Protein AF-A0A0B7B0X3-F1 (afdb_monomer_lite)

Organism: NCBI:txid1028688

Sequence (76 aa):
MPDKLIPKQLTYDELEGGRCSVSGHKNRFIDTLKVSLECFDKDTTYWESLAQDCQMWRYNNTRGTSIAENRCAVEV

Structure (mmCIF, N/CA/C/O backbone):
data_AF-A0A0B7B0X3-F1
#
_entry.id   AF-A0A0B7B0X3-F1
#
loop_
_atom_site.group_PDB
_atom_site.id
_atom_site.type_symbol
_atom_site.label_atom_id
_atom_site.label_alt_id
_atom_site.label_comp_id
_atom_site.label_asym_id
_atom_site.label_entity_id
_atom_site.label_seq_id
_atom_site.pdbx_PDB_ins_code
_atom_site.Cartn_x
_atom_site.Cartn_y
_atom_site.Cartn_z
_atom_site.occupancy
_atom_site.B_iso_or_equiv
_atom_site.auth_seq_id
_atom_site.auth_comp_id
_atom_site.auth_asym_id
_atom_site.auth_atom_id
_atom_site.pdbx_PDB_model_num
ATOM 1 N N . MET A 1 1 ? -19.158 37.901 37.545 1.00 48.25 1 MET A N 1
ATOM 2 C CA . MET A 1 1 ? -18.345 37.565 36.353 1.00 48.25 1 MET A CA 1
ATOM 3 C C . MET A 1 1 ? -18.202 36.054 36.308 1.00 48.25 1 MET A C 1
ATOM 5 O O . MET A 1 1 ? -18.167 35.487 37.389 1.00 48.25 1 MET A O 1
ATOM 9 N N . PRO A 1 2 ? -18.218 35.382 35.144 1.00 51.06 2 PRO A N 1
ATOM 10 C CA . PRO A 1 2 ? -18.150 33.926 35.131 1.00 51.06 2 PRO A CA 1
ATOM 11 C C . PRO A 1 2 ? -16.732 33.445 35.469 1.00 51.06 2 PRO A C 1
ATOM 13 O O . PRO A 1 2 ? -15.767 33.815 34.799 1.00 51.06 2 PRO A O 1
ATOM 16 N N . ASP A 1 3 ? -16.645 32.608 36.502 1.00 57.75 3 ASP A N 1
ATOM 17 C CA . ASP A 1 3 ? -15.428 32.003 37.043 1.00 57.75 3 ASP A CA 1
ATOM 18 C C . ASP A 1 3 ? -14.864 30.942 36.092 1.00 57.75 3 ASP A C 1
ATOM 20 O O . ASP A 1 3 ? -15.100 29.741 36.226 1.00 57.75 3 ASP A O 1
ATOM 24 N N . LYS A 1 4 ? -14.107 31.385 35.088 1.00 62.19 4 LYS A N 1
ATOM 25 C CA . LYS A 1 4 ? -13.255 30.492 34.300 1.00 62.19 4 LYS A CA 1
ATOM 26 C C . LYS A 1 4 ? -11.888 30.446 34.965 1.00 62.19 4 LYS A C 1
ATOM 28 O O . LYS A 1 4 ? -11.091 31.370 34.831 1.00 62.19 4 LYS A O 1
ATOM 33 N N . LEU A 1 5 ? -11.644 29.372 35.710 1.00 67.56 5 LEU A N 1
ATOM 34 C CA . LEU A 1 5 ? -10.335 29.069 36.276 1.00 67.56 5 LEU A CA 1
ATOM 35 C C . LEU A 1 5 ? -9.305 29.005 35.141 1.00 67.56 5 LEU A C 1
ATOM 37 O O . LEU A 1 5 ? -9.407 28.164 34.249 1.00 67.56 5 LEU A O 1
ATOM 41 N N . ILE A 1 6 ? -8.325 29.905 35.175 1.00 66.69 6 ILE A N 1
ATOM 42 C CA . ILE A 1 6 ? -7.184 29.880 34.261 1.00 66.69 6 ILE A CA 1
ATOM 43 C C . ILE A 1 6 ? -6.323 28.661 34.640 1.00 66.69 6 ILE A C 1
ATOM 45 O O . ILE A 1 6 ? -6.030 28.483 35.831 1.00 66.69 6 ILE A O 1
ATOM 49 N N . PRO A 1 7 ? -5.933 27.796 33.684 1.00 63.66 7 PRO A N 1
ATOM 50 C CA . PRO A 1 7 ? -5.055 26.667 33.967 1.00 63.66 7 PRO A CA 1
ATOM 51 C C . PRO A 1 7 ? -3.755 27.168 34.598 1.00 63.66 7 PRO A C 1
ATOM 53 O O . PRO A 1 7 ? -3.122 28.087 34.087 1.00 63.66 7 PRO A O 1
ATOM 56 N N . LYS A 1 8 ? -3.366 26.581 35.736 1.00 63.91 8 LYS A N 1
ATOM 57 C CA . LYS A 1 8 ? -2.290 27.104 36.595 1.00 63.91 8 LYS A CA 1
ATOM 58 C C . LYS A 1 8 ? -0.891 27.078 35.966 1.00 63.91 8 LYS A C 1
ATOM 60 O O . LYS A 1 8 ? 0.028 27.625 36.566 1.00 63.91 8 LYS A O 1
ATOM 65 N N . GLN A 1 9 ? -0.707 26.452 34.806 1.00 64.75 9 GLN A N 1
ATOM 66 C CA . GLN A 1 9 ? 0.585 26.359 34.132 1.00 64.75 9 GLN A CA 1
ATOM 67 C C . GLN A 1 9 ? 0.372 26.377 32.614 1.00 64.75 9 GLN A C 1
ATOM 69 O O . GLN A 1 9 ? 0.105 25.338 32.020 1.00 64.75 9 GLN A O 1
ATOM 74 N N . LEU A 1 10 ? 0.474 27.562 32.006 1.00 59.75 10 LEU A N 1
ATOM 75 C CA . LEU A 1 10 ? 0.847 27.683 30.595 1.00 59.75 10 LEU A CA 1
ATOM 76 C C . LEU A 1 10 ? 2.374 27.727 30.524 1.00 59.75 10 LEU A C 1
ATOM 78 O O . LEU A 1 10 ? 3.007 28.433 31.315 1.00 59.75 10 LEU A O 1
ATOM 82 N N . THR A 1 11 ? 2.971 26.990 29.594 1.00 60.22 11 THR A N 1
ATOM 83 C CA . THR A 1 11 ? 4.392 27.162 29.278 1.00 60.22 11 THR A CA 1
ATOM 84 C C . THR A 1 11 ? 4.568 28.451 28.467 1.00 60.22 11 THR A C 1
ATOM 86 O O . THR A 1 11 ? 3.695 28.838 27.692 1.00 60.22 11 THR A O 1
ATOM 89 N N . TYR A 1 12 ? 5.683 29.162 28.666 1.00 58.81 12 TYR A N 1
ATOM 90 C CA . TYR A 1 12 ? 5.947 30.455 28.009 1.00 58.81 12 TYR A CA 1
ATOM 91 C C . TYR A 1 12 ? 5.910 30.347 26.470 1.00 58.81 12 TYR A C 1
ATOM 93 O O . TYR A 1 12 ? 5.428 31.253 25.790 1.00 58.81 12 TYR A O 1
ATOM 101 N N . ASP A 1 13 ? 6.306 29.187 25.939 1.00 56.62 13 ASP A N 1
ATOM 102 C CA . ASP A 1 13 ? 6.303 28.876 24.506 1.00 56.62 13 ASP A CA 1
ATOM 103 C C . ASP A 1 13 ? 4.892 28.848 23.882 1.00 56.62 13 ASP A C 1
ATOM 105 O O . ASP A 1 13 ? 4.730 29.179 22.705 1.00 56.62 13 ASP A O 1
ATOM 109 N N . GLU A 1 14 ? 3.852 28.500 24.652 1.00 58.00 14 GLU A N 1
ATOM 110 C CA . GLU A 1 14 ? 2.455 28.542 24.188 1.00 58.00 14 GLU A CA 1
ATOM 111 C C . GLU A 1 14 ? 1.896 29.972 24.124 1.00 58.00 14 GLU A C 1
ATOM 113 O O . GLU A 1 14 ? 1.001 30.244 23.322 1.00 58.00 14 GLU A O 1
ATOM 118 N N . LEU A 1 15 ? 2.419 30.889 24.946 1.00 58.00 15 LEU A N 1
ATOM 119 C CA . LEU A 1 15 ? 1.940 32.272 25.053 1.00 58.00 15 LEU A CA 1
ATOM 120 C C . LEU A 1 15 ? 2.496 33.187 23.960 1.00 58.00 15 LEU A C 1
ATOM 122 O O . LEU A 1 15 ? 1.744 33.977 23.392 1.00 58.00 15 LEU A O 1
ATOM 126 N N . GLU A 1 16 ? 3.790 33.092 23.650 1.00 59.00 16 GLU A N 1
ATOM 127 C CA . GLU A 1 16 ? 4.410 33.951 22.628 1.00 59.00 16 GLU A CA 1
ATOM 128 C C . GLU A 1 16 ? 4.232 33.420 21.202 1.00 59.00 16 GLU A C 1
ATOM 130 O O . GLU A 1 16 ? 4.318 34.172 20.230 1.00 59.00 16 GLU A O 1
ATOM 135 N N . GLY A 1 17 ? 3.996 32.117 21.060 1.00 54.81 17 GLY A N 1
ATOM 136 C CA . GLY A 1 17 ? 4.251 31.432 19.806 1.00 54.81 17 GLY A CA 1
ATOM 137 C C . GLY A 1 17 ? 3.218 31.640 18.712 1.00 54.81 17 GLY A C 1
ATOM 138 O O . GLY A 1 17 ? 3.603 31.500 17.558 1.00 54.81 17 GLY A O 1
ATOM 139 N N . GLY A 1 18 ? 1.930 31.883 19.010 1.00 54.31 18 GLY A N 1
ATOM 140 C CA . GLY A 1 18 ? 0.860 31.977 17.992 1.00 54.31 18 GLY A CA 1
ATOM 141 C C . GLY A 1 18 ? 0.893 30.868 16.920 1.00 54.31 18 GLY A C 1
ATOM 142 O O . GLY A 1 18 ? 0.374 31.027 15.817 1.00 54.31 18 GLY A O 1
ATOM 143 N N . ARG A 1 19 ? 1.569 29.757 17.213 1.00 56.38 19 ARG A N 1
ATOM 144 C CA . ARG A 1 19 ? 1.992 28.730 16.271 1.00 56.38 19 ARG A CA 1
ATOM 145 C C . ARG A 1 19 ? 1.434 27.441 16.816 1.00 56.38 19 ARG A C 1
ATOM 147 O O . ARG A 1 19 ? 2.105 26.702 17.529 1.00 56.38 19 ARG A O 1
ATOM 154 N N . CYS A 1 20 ? 0.186 27.174 16.443 1.00 52.72 20 CYS A N 1
ATOM 155 C CA . CYS A 1 20 ? -0.237 25.793 16.286 1.00 52.72 20 CYS A CA 1
ATOM 156 C C . CYS A 1 20 ? 0.838 25.128 15.428 1.00 52.72 20 CYS A C 1
ATOM 158 O O . CYS A 1 20 ? 1.104 25.564 14.305 1.00 52.72 20 CYS A O 1
ATOM 160 N N . SER A 1 21 ? 1.546 24.181 16.027 1.00 55.16 21 SER A N 1
ATOM 161 C CA . SER A 1 21 ? 2.688 23.513 15.436 1.00 55.16 21 SER A CA 1
ATOM 162 C C . SER A 1 21 ? 2.326 23.056 14.026 1.00 55.16 21 SER A C 1
ATOM 164 O O . SER A 1 21 ? 1.231 22.541 13.791 1.00 55.16 21 SER A O 1
ATOM 166 N N . VAL A 1 22 ? 3.260 23.213 13.090 1.00 56.84 22 VAL A N 1
ATOM 167 C CA . VAL A 1 22 ? 3.238 22.602 11.752 1.00 56.84 22 VAL A CA 1
ATOM 168 C C . VAL A 1 22 ? 3.415 21.079 11.892 1.00 56.84 22 VAL A C 1
ATOM 170 O O . VAL A 1 22 ? 4.292 20.458 11.313 1.00 56.84 22 VAL A O 1
ATOM 173 N N . SER A 1 23 ? 2.610 20.454 12.738 1.00 54.50 23 SER A N 1
ATOM 174 C CA . SER A 1 23 ? 2.388 19.024 12.783 1.00 54.50 23 SER A CA 1
ATOM 175 C C . SER A 1 23 ? 0.934 18.859 12.390 1.00 54.50 23 SER A C 1
ATOM 177 O O . SER A 1 23 ? 0.044 18.797 13.241 1.00 54.50 23 SER A O 1
ATOM 179 N N . GLY A 1 24 ? 0.691 18.890 11.077 1.00 59.16 24 GLY A N 1
ATOM 180 C CA . GLY A 1 24 ? -0.597 18.505 10.522 1.00 59.16 24 GLY A CA 1
ATOM 181 C C . GLY A 1 24 ? -1.058 17.212 11.187 1.00 59.16 24 GLY A C 1
ATOM 182 O O . GLY A 1 24 ? -0.238 16.345 11.500 1.00 59.16 24 GLY A O 1
ATOM 183 N N . HIS A 1 25 ? -2.355 17.142 11.477 1.00 64.19 25 HIS A N 1
ATOM 184 C CA . HIS A 1 25 ? -2.993 15.990 12.099 1.00 64.19 25 HIS A CA 1
ATOM 185 C C . HIS A 1 25 ? -2.386 14.704 11.526 1.00 64.19 25 HIS 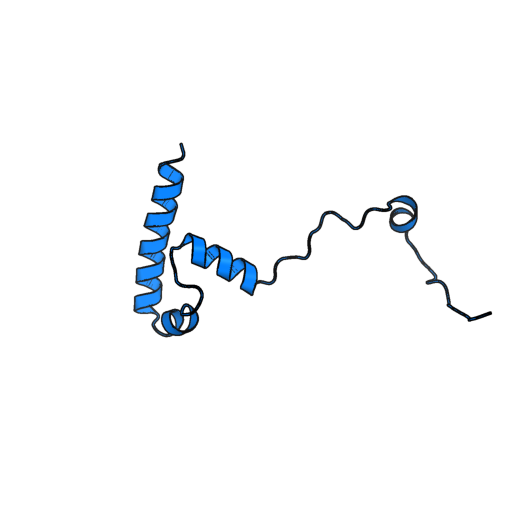A C 1
ATOM 187 O O . HIS A 1 25 ? -2.396 14.519 10.309 1.00 64.19 25 HIS A O 1
ATOM 193 N N . LYS A 1 26 ? -1.780 13.859 12.371 1.00 67.00 26 LYS A N 1
ATOM 194 C CA . LYS A 1 26 ? -1.152 12.620 11.902 1.00 67.00 26 LYS A CA 1
ATOM 195 C C . LYS A 1 26 ? -2.218 11.841 11.139 1.00 67.00 26 LYS A C 1
ATOM 197 O O . LYS A 1 26 ? -3.230 11.473 11.736 1.00 67.00 26 LYS A O 1
ATOM 202 N N . ASN A 1 27 ? -2.004 11.64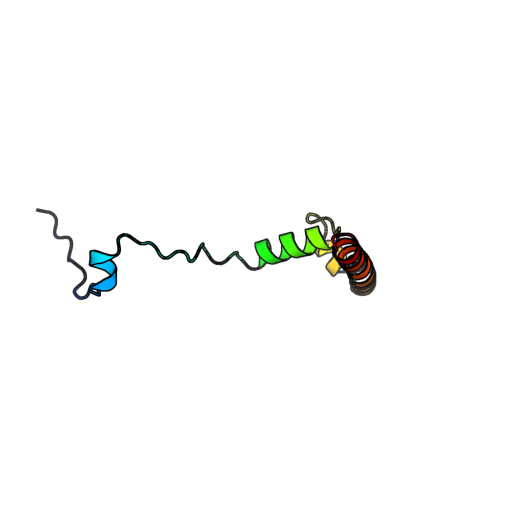6 9.834 1.00 66.38 27 ASN A N 1
ATOM 203 C CA . ASN A 1 27 ? -2.956 10.938 8.987 1.00 66.38 27 ASN A CA 1
ATOM 204 C C . ASN A 1 27 ? -3.315 9.619 9.666 1.00 66.38 27 ASN A C 1
ATOM 206 O O . ASN A 1 27 ? -2.438 8.878 10.131 1.00 66.38 27 ASN A O 1
ATOM 210 N N . ARG A 1 28 ? -4.617 9.353 9.776 1.00 76.38 28 ARG A N 1
ATOM 211 C CA . ARG A 1 28 ? -5.095 8.098 10.341 1.00 76.38 28 ARG A CA 1
ATOM 212 C C . ARG A 1 28 ? -4.489 6.970 9.515 1.00 76.38 28 ARG A C 1
ATOM 214 O O . ARG A 1 28 ? -4.394 7.079 8.297 1.00 76.38 28 ARG A O 1
ATOM 221 N N . PHE A 1 29 ? -4.123 5.870 10.166 1.0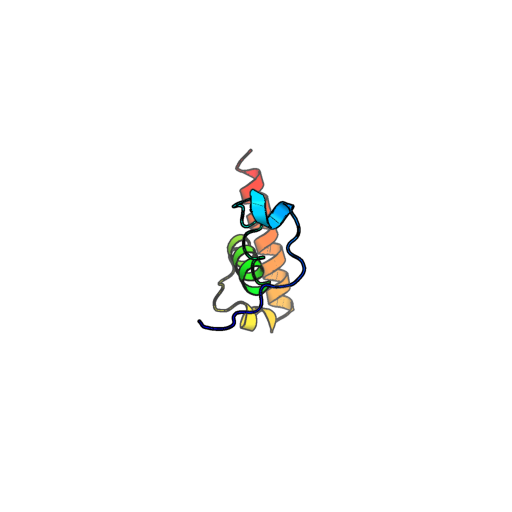0 74.19 29 PHE A N 1
ATOM 222 C CA . PHE A 1 29 ? -3.524 4.706 9.503 1.00 74.19 29 PHE A CA 1
ATOM 223 C C . PHE A 1 29 ? -4.283 4.278 8.233 1.00 74.19 29 PHE A C 1
ATOM 225 O O . PHE A 1 29 ? -3.669 3.977 7.217 1.00 74.19 29 PHE A O 1
ATOM 232 N N . ILE A 1 30 ? -5.618 4.335 8.277 1.00 77.56 30 ILE A N 1
ATOM 233 C CA . ILE A 1 30 ? -6.499 4.030 7.143 1.00 77.56 30 ILE A CA 1
ATOM 234 C C . ILE A 1 30 ? -6.241 4.962 5.957 1.00 77.56 30 ILE A C 1
ATOM 236 O O . ILE A 1 30 ? -6.195 4.504 4.823 1.00 77.56 30 ILE A O 1
ATOM 240 N N . ASP A 1 31 ? -6.069 6.256 6.200 1.00 79.69 31 ASP A N 1
ATOM 241 C CA . ASP A 1 31 ? -5.907 7.235 5.128 1.00 79.69 31 ASP A CA 1
ATOM 242 C C . ASP A 1 31 ? -4.524 7.065 4.472 1.00 79.69 31 ASP A C 1
ATOM 244 O O . ASP A 1 31 ? -4.413 7.070 3.249 1.00 79.69 31 ASP A O 1
ATOM 248 N N . THR A 1 32 ? -3.491 6.757 5.263 1.00 80.50 32 THR A N 1
ATOM 249 C CA . THR A 1 32 ? -2.161 6.374 4.753 1.00 80.50 32 THR A CA 1
ATOM 250 C C . THR A 1 32 ? -2.196 5.066 3.952 1.00 80.50 32 THR A C 1
ATOM 252 O O . THR A 1 32 ? -1.535 4.950 2.916 1.00 80.50 32 THR A O 1
ATOM 255 N N . LEU A 1 33 ? -2.979 4.078 4.400 1.00 81.75 33 LEU A N 1
ATOM 256 C CA . LEU A 1 33 ? -3.160 2.812 3.688 1.00 81.75 33 LEU A CA 1
ATOM 257 C C . LEU A 1 33 ? -3.835 3.034 2.328 1.00 81.75 33 LEU A C 1
ATOM 259 O O . LEU A 1 33 ? -3.394 2.461 1.337 1.00 81.75 33 LEU A O 1
ATOM 263 N N . LYS A 1 34 ? -4.862 3.891 2.263 1.00 82.75 34 LYS A N 1
ATOM 264 C CA . LYS A 1 34 ? -5.560 4.235 1.014 1.00 82.75 34 LYS A CA 1
ATOM 265 C C . LYS A 1 34 ? -4.624 4.865 -0.013 1.00 82.75 34 LYS A C 1
ATOM 267 O O . LYS A 1 34 ? -4.599 4.407 -1.148 1.00 82.75 34 LYS A O 1
ATOM 272 N N . VAL A 1 35 ? -3.818 5.839 0.411 1.00 82.75 35 VAL A N 1
ATOM 273 C CA . VAL A 1 35 ? -2.805 6.473 -0.451 1.00 82.75 35 VAL A CA 1
ATOM 274 C C . VAL A 1 35 ? -1.801 5.438 -0.959 1.00 82.75 35 VAL A C 1
ATOM 276 O O . VAL A 1 35 ? -1.468 5.409 -2.138 1.00 82.75 35 VAL A O 1
ATOM 279 N N . SER A 1 36 ? -1.353 4.534 -0.085 1.00 80.25 36 SER A N 1
ATOM 280 C CA . SER A 1 36 ? -0.430 3.467 -0.487 1.00 80.25 36 SER A CA 1
ATOM 281 C C . SER A 1 36 ? -1.070 2.525 -1.514 1.00 80.25 36 SER A C 1
ATOM 283 O O . SER A 1 36 ? -0.425 2.150 -2.485 1.00 80.25 36 SER A O 1
ATOM 285 N N . LEU A 1 37 ? -2.340 2.157 -1.327 1.00 83.56 37 LEU A N 1
ATOM 286 C CA . LEU A 1 37 ? -3.086 1.294 -2.250 1.00 83.56 37 LEU A CA 1
ATOM 287 C C . LEU A 1 37 ? -3.289 1.932 -3.626 1.00 83.56 37 LEU A C 1
ATOM 289 O O . LEU A 1 37 ? -3.153 1.238 -4.631 1.00 83.56 37 LEU A O 1
ATOM 293 N N . GLU A 1 38 ? -3.550 3.237 -3.669 1.00 82.62 38 GLU A N 1
ATOM 294 C CA . GLU A 1 38 ? -3.647 4.006 -4.912 1.00 82.62 38 GLU A CA 1
ATOM 295 C C . GLU A 1 38 ? -2.321 3.985 -5.689 1.00 82.62 38 GLU A C 1
ATOM 297 O O . GLU A 1 38 ? -2.310 3.725 -6.892 1.00 82.62 38 GLU A O 1
ATOM 302 N N . CYS A 1 39 ? -1.183 4.129 -4.999 1.00 79.06 39 CYS A N 1
ATOM 303 C CA . CYS A 1 39 ? 0.139 3.985 -5.622 1.00 79.06 39 CYS A CA 1
ATOM 304 C C . CYS A 1 39 ? 0.376 2.589 -6.225 1.00 79.06 39 CYS A C 1
ATOM 306 O O . CYS A 1 39 ? 1.116 2.463 -7.201 1.00 79.06 39 CYS A O 1
ATOM 308 N N . PHE A 1 40 ? -0.250 1.550 -5.666 1.00 79.25 40 PHE A N 1
ATOM 309 C CA . PHE A 1 40 ? -0.165 0.172 -6.156 1.00 79.25 40 PHE A CA 1
ATOM 310 C C . PHE A 1 40 ? -1.210 -0.175 -7.228 1.00 79.25 40 PHE A C 1
ATOM 312 O O . PHE A 1 40 ? -1.314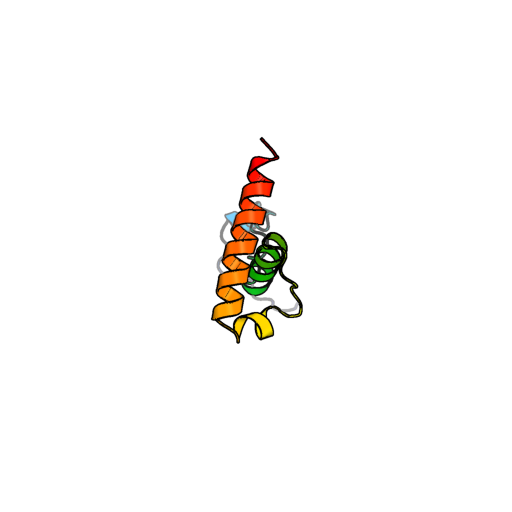 -1.352 -7.581 1.00 79.25 40 PHE A O 1
ATOM 319 N N . ASP A 1 41 ? -1.961 0.808 -7.743 1.00 74.81 41 ASP A N 1
ATOM 320 C CA . ASP A 1 41 ? -3.022 0.608 -8.745 1.00 74.81 41 ASP A CA 1
ATOM 321 C C . ASP A 1 41 ? -4.092 -0.397 -8.265 1.00 74.81 41 ASP A C 1
ATOM 323 O O . ASP A 1 41 ? -4.576 -1.252 -9.008 1.00 74.81 41 ASP A O 1
ATOM 327 N N . LYS A 1 42 ? -4.411 -0.352 -6.963 1.00 79.31 42 LYS A N 1
ATOM 328 C CA . LYS A 1 42 ? -5.434 -1.197 -6.334 1.00 79.31 42 LYS A CA 1
ATOM 329 C C . LYS A 1 42 ? -6.681 -0.375 -6.029 1.00 79.31 42 LYS A C 1
ATOM 331 O O . LYS A 1 42 ? -6.603 0.657 -5.362 1.00 79.31 42 LYS A O 1
ATOM 336 N N . ASP A 1 43 ? -7.841 -0.899 -6.419 1.00 78.44 43 ASP A N 1
ATOM 337 C CA . ASP A 1 43 ? -9.131 -0.288 -6.102 1.00 78.44 43 ASP A CA 1
ATOM 338 C C . ASP A 1 43 ? -9.342 -0.176 -4.588 1.00 78.44 43 ASP A C 1
ATOM 340 O O . ASP A 1 43 ? -9.432 -1.165 -3.850 1.00 78.44 43 ASP A O 1
ATOM 344 N N . THR A 1 44 ? -9.477 1.062 -4.115 1.00 74.44 44 THR A N 1
ATOM 345 C CA . THR A 1 44 ? -9.626 1.390 -2.691 1.00 74.44 44 THR A CA 1
ATOM 346 C C . THR A 1 44 ? -10.983 0.976 -2.113 1.00 74.44 44 THR A C 1
ATOM 348 O O . THR A 1 44 ? -11.177 1.017 -0.900 1.00 74.44 44 THR A O 1
ATOM 351 N N . THR A 1 45 ? -11.935 0.592 -2.960 1.00 79.94 45 THR A N 1
ATOM 352 C CA . THR A 1 45 ? -13.279 0.119 -2.596 1.00 79.94 45 THR A CA 1
ATOM 353 C C . THR A 1 45 ? -13.334 -1.383 -2.327 1.00 79.94 45 THR A C 1
ATOM 355 O O . THR A 1 45 ? -14.146 -1.808 -1.512 1.00 79.94 45 THR A O 1
ATOM 358 N N . TYR A 1 46 ? -12.460 -2.181 -2.953 1.00 78.44 46 TYR A N 1
ATOM 359 C CA . TYR A 1 46 ? -12.491 -3.651 -2.879 1.00 78.44 46 TYR A CA 1
ATOM 360 C C . TYR A 1 46 ? -11.261 -4.267 -2.194 1.00 78.44 46 TYR A C 1
ATOM 362 O O . TYR A 1 46 ? -11.109 -5.489 -2.178 1.00 78.44 46 TYR A O 1
A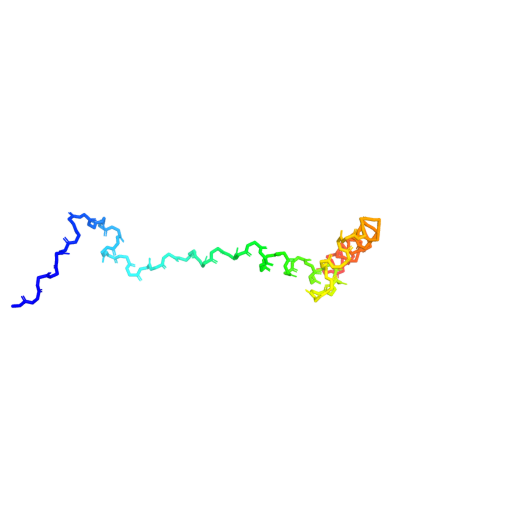TOM 370 N N . TRP A 1 47 ? -10.381 -3.443 -1.615 1.00 77.69 47 TRP A N 1
ATOM 371 C CA . TRP A 1 47 ? -9.126 -3.903 -1.007 1.00 77.69 47 TRP A CA 1
ATOM 372 C C . TRP A 1 47 ? -9.330 -4.936 0.110 1.00 77.69 47 TRP A C 1
ATOM 374 O O . TRP A 1 47 ? -8.520 -5.847 0.242 1.00 77.69 47 TRP A O 1
ATOM 384 N N . GLU A 1 48 ? -10.409 -4.822 0.888 1.00 79.94 48 GLU A N 1
ATOM 385 C CA . GLU A 1 48 ? -10.701 -5.730 2.000 1.00 79.94 48 GLU A CA 1
ATOM 386 C C . GLU A 1 48 ? -11.118 -7.117 1.491 1.00 79.94 48 GLU A C 1
ATOM 388 O O . GLU A 1 48 ? -10.571 -8.129 1.927 1.00 79.94 48 GLU A O 1
ATOM 393 N N . SER A 1 49 ? -11.989 -7.166 0.479 1.00 82.44 49 SER A N 1
ATOM 394 C CA . SER A 1 49 ? -12.363 -8.408 -0.210 1.00 82.44 49 SER A CA 1
ATOM 395 C C . SER A 1 49 ? -11.163 -9.059 -0.905 1.00 82.44 49 SER A C 1
ATOM 397 O O . SER A 1 49 ? -11.017 -10.277 -0.889 1.00 82.44 49 SER A O 1
ATOM 399 N N . LEU A 1 50 ? -10.263 -8.252 -1.477 1.00 75.00 50 LEU A N 1
ATOM 400 C CA . LEU A 1 50 ? -9.015 -8.731 -2.079 1.00 75.00 50 LEU A CA 1
ATOM 401 C C . LEU A 1 50 ? -8.010 -9.239 -1.038 1.00 75.00 50 LEU A C 1
ATOM 403 O O . LEU A 1 50 ? -7.213 -10.115 -1.356 1.00 75.00 50 LEU A O 1
ATOM 407 N N . ALA A 1 51 ? -8.027 -8.703 0.184 1.00 77.06 51 ALA A N 1
ATOM 408 C CA . ALA A 1 51 ? -7.159 -9.146 1.273 1.00 77.06 51 ALA A CA 1
ATOM 409 C C . ALA A 1 51 ? -7.621 -10.474 1.896 1.00 77.06 51 ALA A C 1
ATOM 411 O O . ALA A 1 51 ? -6.799 -11.186 2.476 1.00 77.06 51 ALA A O 1
ATOM 412 N N . GLN A 1 52 ? -8.905 -10.833 1.758 1.00 84.75 52 GLN A N 1
ATOM 413 C CA . GLN A 1 52 ? -9.403 -12.149 2.173 1.00 84.75 52 GLN A CA 1
ATOM 414 C C . GLN A 1 52 ? -8.753 -13.284 1.371 1.00 84.75 52 GLN A C 1
ATOM 416 O O . GLN A 1 52 ? -8.444 -14.333 1.938 1.00 84.75 52 GLN A O 1
ATOM 421 N N . ASP A 1 53 ? -8.478 -13.066 0.083 1.00 86.81 53 ASP A N 1
ATOM 422 C CA . ASP A 1 53 ? -7.682 -13.988 -0.725 1.00 86.81 53 ASP A CA 1
ATOM 423 C C . ASP A 1 53 ? -6.189 -13.642 -0.625 1.00 86.81 53 ASP A C 1
ATOM 425 O O . ASP A 1 53 ? -5.640 -12.821 -1.363 1.00 86.81 53 ASP A O 1
ATOM 429 N N . CYS A 1 54 ? -5.498 -14.311 0.296 1.00 83.25 54 CYS A N 1
ATOM 430 C CA . CYS A 1 54 ? -4.075 -14.085 0.538 1.00 83.25 54 CYS A CA 1
ATOM 431 C C . CYS A 1 54 ? -3.176 -14.355 -0.682 1.00 83.25 54 CYS A C 1
ATOM 433 O O . CYS A 1 54 ? -2.128 -13.710 -0.810 1.00 83.25 54 CYS A O 1
ATOM 435 N N . GLN A 1 55 ? -3.522 -15.308 -1.555 1.00 85.44 55 GLN A N 1
ATOM 436 C CA . GLN A 1 55 ? -2.696 -15.612 -2.730 1.00 85.44 55 GLN A CA 1
ATOM 437 C C . GLN A 1 55 ? -2.844 -14.511 -3.775 1.00 85.44 55 GLN A C 1
ATOM 439 O O . GLN A 1 55 ? -1.838 -13.968 -4.247 1.00 85.44 55 GLN A O 1
ATOM 444 N N . MET A 1 56 ? -4.087 -14.131 -4.062 1.00 81.94 56 MET A N 1
ATOM 445 C CA . MET A 1 56 ? -4.394 -13.054 -4.998 1.00 81.94 56 MET A CA 1
ATOM 446 C C . MET A 1 56 ? -3.852 -11.709 -4.499 1.00 81.94 56 MET A C 1
ATOM 448 O O . MET A 1 56 ? -3.286 -10.932 -5.271 1.00 81.94 56 MET A O 1
ATOM 452 N N . TRP A 1 57 ? -3.915 -11.465 -3.186 1.00 83.56 57 TRP A N 1
ATOM 453 C CA . TRP A 1 57 ? -3.320 -10.291 -2.552 1.00 83.56 57 TRP A CA 1
ATOM 454 C C . TRP A 1 57 ? -1.813 -10.187 -2.799 1.00 83.56 57 TRP A C 1
ATOM 456 O O . TRP A 1 57 ? -1.329 -9.126 -3.206 1.00 83.56 57 TRP A O 1
ATOM 466 N N . ARG A 1 58 ? -1.065 -11.278 -2.572 1.00 86.31 58 ARG A N 1
ATOM 467 C CA . ARG A 1 58 ? 0.393 -11.311 -2.784 1.00 86.31 58 ARG A CA 1
ATOM 468 C C . ARG A 1 58 ? 0.746 -11.075 -4.245 1.00 86.31 58 ARG A C 1
ATOM 470 O O . ARG A 1 58 ? 1.598 -10.235 -4.515 1.00 86.31 58 ARG A O 1
ATOM 477 N N . TYR A 1 59 ? 0.056 -11.752 -5.164 1.00 86.31 59 TYR A N 1
ATOM 478 C CA . TYR A 1 59 ? 0.251 -11.564 -6.601 1.00 86.31 59 TYR A CA 1
ATOM 479 C C . TYR A 1 59 ? 0.045 -10.099 -7.014 1.00 86.31 59 TYR A C 1
ATOM 481 O O . TYR A 1 59 ? 0.926 -9.490 -7.626 1.00 86.31 59 TYR A O 1
ATOM 489 N N . ASN A 1 60 ? -1.072 -9.499 -6.595 1.00 83.19 60 ASN A N 1
ATOM 490 C CA . ASN A 1 60 ? -1.383 -8.101 -6.891 1.00 83.19 60 ASN A CA 1
ATOM 491 C C . ASN A 1 60 ? -0.398 -7.130 -6.235 1.00 83.19 60 ASN A C 1
ATOM 493 O O . ASN A 1 60 ? -0.118 -6.075 -6.793 1.00 83.19 60 ASN A O 1
ATOM 497 N N . ASN A 1 61 ? 0.138 -7.467 -5.059 1.00 82.81 61 ASN A N 1
ATOM 498 C CA . ASN A 1 61 ? 1.156 -6.650 -4.411 1.00 82.81 61 ASN A CA 1
ATOM 499 C C . ASN A 1 61 ? 2.468 -6.663 -5.196 1.00 82.81 61 ASN A C 1
ATOM 501 O O . ASN A 1 61 ? 2.980 -5.600 -5.506 1.00 82.81 61 ASN A O 1
ATOM 505 N N . THR A 1 62 ? 2.967 -7.839 -5.582 1.00 86.69 62 THR A N 1
ATOM 506 C CA . THR A 1 62 ? 4.193 -7.963 -6.386 1.00 86.69 62 THR A CA 1
ATOM 507 C C . THR A 1 62 ? 4.051 -7.273 -7.743 1.00 86.69 62 THR A C 1
ATOM 509 O O . THR A 1 62 ? 4.951 -6.546 -8.162 1.00 86.69 62 THR A O 1
ATOM 512 N N . ARG A 1 63 ? 2.900 -7.444 -8.409 1.00 86.50 63 ARG A N 1
ATOM 513 C CA . ARG A 1 63 ? 2.583 -6.743 -9.661 1.00 86.50 63 ARG A CA 1
ATOM 514 C C . ARG A 1 63 ? 2.564 -5.226 -9.461 1.00 86.50 63 ARG A C 1
ATOM 516 O O . ARG A 1 63 ? 3.213 -4.513 -10.218 1.00 86.50 63 ARG A O 1
ATOM 523 N N . GLY A 1 64 ? 1.861 -4.747 -8.435 1.00 84.12 64 GLY A N 1
ATOM 524 C CA . GLY A 1 64 ? 1.793 -3.325 -8.101 1.00 84.12 64 GLY A CA 1
ATOM 525 C C . GLY A 1 64 ? 3.168 -2.733 -7.788 1.00 84.12 64 GLY A C 1
ATOM 526 O O . GLY A 1 64 ? 3.475 -1.642 -8.254 1.00 84.12 64 GLY A O 1
ATOM 527 N N . THR A 1 65 ? 4.022 -3.448 -7.048 1.00 83.69 65 THR A N 1
ATOM 528 C CA . THR A 1 65 ? 5.392 -3.004 -6.747 1.00 83.69 65 THR A CA 1
ATOM 529 C C . THR A 1 65 ? 6.210 -2.825 -8.017 1.00 83.69 65 THR A C 1
ATOM 531 O O . THR A 1 65 ? 6.812 -1.773 -8.189 1.00 83.69 65 THR A O 1
ATOM 534 N N . SER A 1 66 ? 6.153 -3.781 -8.947 1.00 82.88 66 SER A N 1
ATOM 535 C CA . SER A 1 66 ? 6.847 -3.648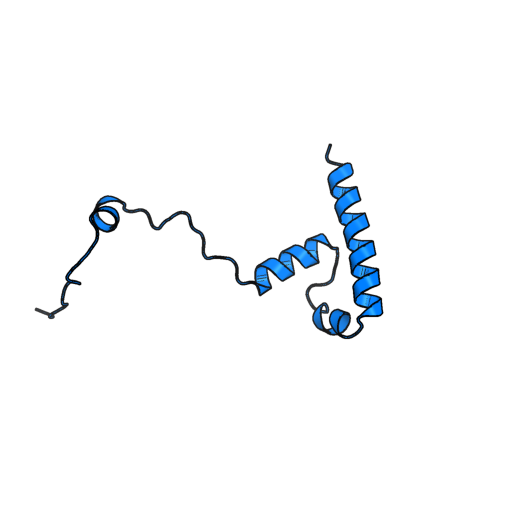 -10.233 1.00 82.88 66 SER A CA 1
ATOM 536 C C . SER A 1 66 ? 6.348 -2.444 -11.045 1.00 82.88 66 SER A C 1
ATOM 538 O O . SER A 1 66 ? 7.141 -1.753 -11.679 1.00 82.88 66 SER A O 1
ATOM 540 N N . ILE A 1 67 ? 5.044 -2.147 -11.010 1.00 82.88 67 ILE A N 1
ATOM 541 C CA . ILE A 1 67 ? 4.470 -0.969 -11.681 1.00 82.88 67 ILE A CA 1
ATOM 542 C C . ILE A 1 67 ? 4.952 0.331 -11.021 1.00 82.88 67 ILE A C 1
ATOM 544 O O . ILE A 1 67 ? 5.342 1.263 -11.724 1.00 82.88 67 ILE A O 1
ATOM 548 N N . ALA A 1 68 ? 4.948 0.394 -9.689 1.00 79.50 68 ALA A N 1
ATOM 549 C CA . ALA A 1 68 ? 5.397 1.562 -8.934 1.00 79.50 68 ALA A CA 1
ATOM 550 C C . ALA A 1 68 ? 6.901 1.831 -9.124 1.00 79.50 68 ALA A C 1
ATOM 552 O O . ALA A 1 68 ? 7.296 2.972 -9.353 1.00 79.50 68 ALA A O 1
ATOM 553 N N . GLU A 1 69 ? 7.731 0.787 -9.108 1.00 80.50 69 GLU A N 1
ATOM 554 C CA . GLU A 1 69 ? 9.170 0.889 -9.383 1.00 80.50 69 GLU A CA 1
ATOM 555 C C . GLU A 1 69 ? 9.438 1.372 -10.810 1.00 80.50 69 GLU A C 1
ATOM 557 O O . GLU A 1 69 ? 10.235 2.288 -11.006 1.00 80.50 69 GLU A O 1
ATOM 562 N N . ASN A 1 70 ? 8.729 0.823 -11.803 1.00 77.38 70 ASN A N 1
ATOM 563 C CA . ASN A 1 70 ? 8.846 1.273 -13.191 1.00 77.38 70 ASN A CA 1
ATOM 564 C C . ASN A 1 70 ? 8.403 2.732 -13.366 1.00 77.38 70 ASN A C 1
ATOM 566 O O . ASN A 1 70 ? 9.024 3.461 -14.132 1.00 77.38 70 ASN A O 1
ATOM 570 N N . ARG A 1 71 ? 7.366 3.187 -12.648 1.00 71.50 71 ARG A N 1
ATOM 571 C CA . ARG A 1 71 ? 6.972 4.605 -12.630 1.00 71.50 71 ARG A CA 1
ATOM 572 C C . ARG A 1 71 ? 8.086 5.495 -12.080 1.00 71.50 71 ARG A C 1
ATOM 574 O O . ARG A 1 71 ? 8.435 6.471 -12.731 1.00 71.50 71 ARG A O 1
ATOM 581 N N . CYS A 1 72 ? 8.689 5.130 -10.948 1.00 65.06 72 CYS A N 1
ATOM 582 C CA . CYS A 1 72 ? 9.825 5.877 -10.397 1.00 65.06 72 CYS A CA 1
ATOM 583 C C . CYS A 1 72 ? 11.061 5.852 -11.310 1.00 65.06 72 CYS A C 1
ATOM 585 O O . CYS A 1 72 ? 11.817 6.816 -11.325 1.00 65.06 72 CYS A O 1
ATOM 587 N N . ALA A 1 73 ? 11.271 4.779 -12.076 1.00 60.81 73 ALA A N 1
ATOM 588 C CA . ALA A 1 73 ? 12.400 4.665 -12.999 1.00 60.81 73 ALA A CA 1
ATOM 589 C C . ALA A 1 73 ? 12.249 5.514 -14.277 1.00 60.81 73 ALA A C 1
ATOM 591 O O . ALA A 1 73 ? 13.248 5.798 -14.931 1.00 60.81 73 ALA A O 1
ATOM 592 N N . VAL A 1 74 ? 11.025 5.909 -14.646 1.00 58.19 74 VAL A N 1
ATOM 593 C CA . VAL A 1 74 ? 10.739 6.733 -15.838 1.00 58.19 74 VAL A CA 1
ATOM 594 C C . VAL A 1 74 ? 10.854 8.239 -15.549 1.00 58.19 74 VAL A C 1
ATOM 596 O O . VAL A 1 74 ? 10.975 9.029 -16.480 1.00 58.19 74 VAL A O 1
ATOM 599 N N . GLU A 1 75 ? 10.858 8.649 -14.279 1.00 52.84 75 GLU A N 1
ATOM 600 C CA . GLU A 1 75 ? 10.964 10.057 -13.857 1.00 52.84 75 GLU A CA 1
ATOM 601 C C . GLU A 1 75 ? 12.414 10.532 -13.583 1.00 52.84 75 GLU A C 1
ATOM 603 O O . GLU A 1 75 ? 12.599 11.604 -13.003 1.00 52.84 75 GLU A O 1
ATOM 608 N N . VAL A 1 76 ? 13.438 9.767 -13.999 1.00 48.25 76 VAL A N 1
ATOM 609 C CA . VAL A 1 76 ? 14.878 10.101 -13.855 1.00 48.25 76 VAL A CA 1
ATOM 610 C C . VAL A 1 76 ? 15.503 10.529 -15.178 1.00 48.25 76 VAL A C 1
ATOM 612 O O . VAL A 1 76 ? 15.290 9.825 -16.190 1.00 48.25 76 VAL A O 1
#

pLDDT: mean 71.59, std 11.73, range [48.25, 86.81]

Foldseek 3Di:
DDDDDDPPDDDPCVVPPVDPDPPPDDPDPLRVVLVVCVLLVHDNVCVVVCVVPVVSVVVSNVNSVVVNVVVVVVVD

Radius of gyration: 22.84 Å; chains: 1; bounding box: 33×53×53 Å

Secondary structure (DSSP, 8-state):
----PPPS---HHHHH-----S------HHHHHHHHHHHTT--TTTHHHHHHSHHHHHHHHHHHHHHHHHHHHHT-